Protein AF-A0A6L9SEC4-F1 (afdb_monomer_lite)

Sequence (118 aa):
MTWEVAVETRRFGDHVMYLDLDRGVGLFVESASHWGDAHVDAWDDALEWIVHNGWDILENETKTDLLRVGYTEDERAAYPLSARPWSDIDVSTLVPLANEIGVILMETHLPIPADGDL

Foldseek 3Di:
DDDDQPWDWDDQPQKIKIDRVVQQKIKIWAHPDDDDDSVVNSVVVVVVVVVVVVQDPDDDPPPPPFPQFWAAPVRITITMDGSDPPVPDDVVSCVVVCVVRRTDTDPDDDPPPDPDDD

Secondary structure (DSSP, 8-state):
------EEEEEETTEEEEEETTTTEEEEEPPTT--SHHHHHHHHHHHHHHHHTT-------TTT-----EEETT--EEEEEESS-GGG--GGGHHHHHHHTTEEE----PPPPPTT--

pLDDT: mean 70.74, std 15.43, range [33.16, 89.69]

Radius of gyration: 14.31 Å; chains: 1; bounding box: 46×32×33 Å

Organism: NCBI:txid1981512

Structure (mmCIF, N/CA/C/O backbone):
data_AF-A0A6L9SEC4-F1
#
_entry.id   AF-A0A6L9SEC4-F1
#
loop_
_atom_site.group_PDB
_atom_site.id
_atom_site.type_symbol
_atom_site.label_atom_id
_atom_site.label_alt_id
_atom_site.label_comp_id
_atom_site.label_asym_id
_atom_site.label_entity_id
_atom_site.label_seq_id
_atom_site.pdbx_PDB_ins_code
_atom_site.Cartn_x
_atom_site.Cartn_y
_atom_site.Cartn_z
_atom_site.occupancy
_atom_site.B_iso_or_equiv
_atom_site.auth_seq_id
_atom_site.auth_comp_id
_atom_site.auth_asym_id
_atom_site.auth_atom_id
_atom_site.pdbx_PDB_model_num
ATOM 1 N N . MET A 1 1 ? -27.988 2.158 -3.392 1.00 33.16 1 MET A N 1
ATOM 2 C CA . MET A 1 1 ? -27.177 3.291 -2.907 1.00 33.16 1 MET A CA 1
ATOM 3 C C . MET A 1 1 ? -25.732 2.892 -3.102 1.00 33.16 1 MET A C 1
ATOM 5 O O . MET A 1 1 ? -25.295 1.961 -2.442 1.00 33.16 1 MET A O 1
ATOM 9 N N . THR A 1 2 ? -25.050 3.489 -4.071 1.00 44.38 2 THR A N 1
ATOM 10 C CA . THR A 1 2 ? -23.595 3.384 -4.218 1.00 44.38 2 THR A CA 1
ATOM 11 C C . THR A 1 2 ? -23.004 4.481 -3.347 1.00 44.38 2 THR A C 1
ATOM 13 O O . THR A 1 2 ? -23.171 5.657 -3.652 1.00 44.38 2 THR A O 1
ATOM 16 N N . TRP A 1 3 ? -22.450 4.099 -2.199 1.00 49.34 3 TRP A N 1
ATOM 17 C CA . TRP A 1 3 ? -21.642 5.004 -1.390 1.00 49.34 3 TRP A CA 1
ATOM 18 C C . TRP A 1 3 ? -20.342 5.223 -2.160 1.00 49.34 3 TRP A C 1
ATOM 20 O O . TRP A 1 3 ? -19.669 4.252 -2.502 1.00 49.34 3 TRP A O 1
ATOM 30 N N . GLU A 1 4 ? -20.071 6.469 -2.528 1.00 57.66 4 GLU A N 1
ATOM 31 C CA . GLU A 1 4 ? -18.830 6.866 -3.188 1.00 57.66 4 GLU A CA 1
ATOM 32 C C . GLU A 1 4 ? -17.714 6.723 -2.148 1.00 57.66 4 GLU A C 1
ATOM 34 O O . GLU A 1 4 ? -17.756 7.372 -1.104 1.00 57.66 4 GLU A O 1
ATOM 39 N N . VAL A 1 5 ? -16.799 5.781 -2.367 1.00 59.31 5 VAL A N 1
ATOM 40 C CA . VAL A 1 5 ? -15.651 5.565 -1.481 1.00 59.31 5 VAL A CA 1
ATOM 41 C C . VAL A 1 5 ? -14.702 6.739 -1.694 1.00 59.31 5 VAL 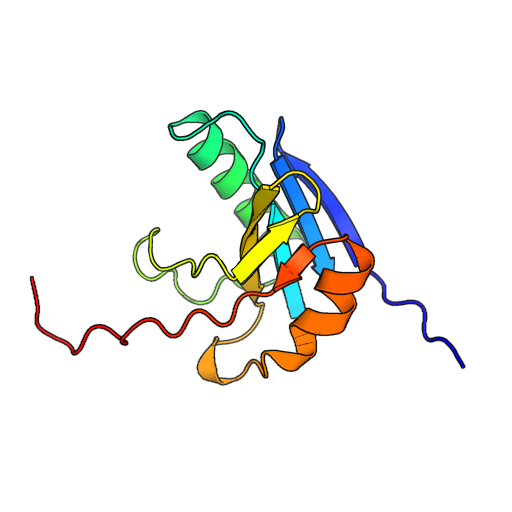A C 1
ATOM 43 O O . VAL A 1 5 ? -14.281 6.978 -2.826 1.00 59.31 5 VAL A O 1
ATOM 46 N N . ALA A 1 6 ? -14.371 7.484 -0.638 1.00 72.31 6 ALA A N 1
ATOM 47 C CA . ALA A 1 6 ? -13.409 8.579 -0.726 1.00 72.31 6 ALA A CA 1
ATOM 48 C C . ALA A 1 6 ? -11.984 8.011 -0.828 1.00 72.31 6 ALA A C 1
ATOM 50 O O . ALA A 1 6 ? -11.269 7.897 0.167 1.00 72.31 6 ALA A O 1
ATOM 51 N N . VAL A 1 7 ? -11.593 7.605 -2.040 1.00 82.94 7 VAL A N 1
ATOM 52 C CA . VAL A 1 7 ? -10.229 7.159 -2.334 1.00 82.94 7 VAL A CA 1
ATOM 53 C C . VAL A 1 7 ? -9.359 8.373 -2.651 1.00 82.94 7 VAL A C 1
ATOM 55 O O . VAL A 1 7 ? -9.566 9.054 -3.656 1.00 82.94 7 VAL A O 1
ATOM 58 N N . GLU A 1 8 ? -8.355 8.637 -1.820 1.00 88.50 8 GLU A N 1
ATOM 59 C CA . GLU A 1 8 ? -7.323 9.629 -2.114 1.00 88.50 8 GLU A CA 1
ATOM 60 C C . GLU A 1 8 ? -6.172 9.005 -2.901 1.00 88.50 8 GLU A C 1
ATOM 62 O O . GLU A 1 8 ? -5.796 7.856 -2.683 1.00 88.50 8 GLU A O 1
ATOM 67 N N . THR A 1 9 ? -5.596 9.765 -3.835 1.00 88.50 9 THR A N 1
ATOM 68 C CA . THR A 1 9 ? -4.496 9.300 -4.692 1.00 88.50 9 THR A CA 1
ATOM 69 C C . THR A 1 9 ? -3.370 10.323 -4.729 1.00 88.50 9 THR A C 1
ATOM 71 O O . THR A 1 9 ? -3.611 11.510 -4.963 1.00 88.50 9 THR A O 1
ATOM 74 N N . ARG A 1 10 ? -2.122 9.865 -4.584 1.00 89.69 10 ARG A N 1
ATOM 75 C CA . ARG A 1 10 ? -0.928 10.707 -4.738 1.00 89.69 10 ARG A CA 1
ATOM 76 C C . ARG A 1 10 ? 0.197 9.973 -5.459 1.00 89.69 10 ARG A C 1
ATOM 78 O O . ARG A 1 10 ? 0.353 8.765 -5.329 1.00 89.69 10 ARG A O 1
ATOM 85 N N . ARG A 1 11 ? 0.985 10.717 -6.239 1.00 87.94 11 ARG A N 1
ATOM 86 C CA . ARG A 1 11 ? 2.154 10.198 -6.966 1.00 87.94 11 ARG A CA 1
ATOM 87 C C . ARG A 1 11 ? 3.449 10.564 -6.243 1.00 87.94 11 ARG A C 1
ATOM 89 O O . ARG A 1 11 ? 3.571 11.690 -5.759 1.00 87.94 11 ARG A O 1
ATOM 96 N N . PHE A 1 12 ? 4.402 9.637 -6.259 1.00 85.12 12 PHE A N 1
ATOM 97 C CA . PHE A 1 12 ? 5.742 9.750 -5.680 1.00 85.12 12 PHE A CA 1
ATOM 98 C C . PHE A 1 12 ? 6.760 9.316 -6.740 1.00 85.12 12 PHE A C 1
ATOM 100 O O . PHE A 1 12 ? 7.054 8.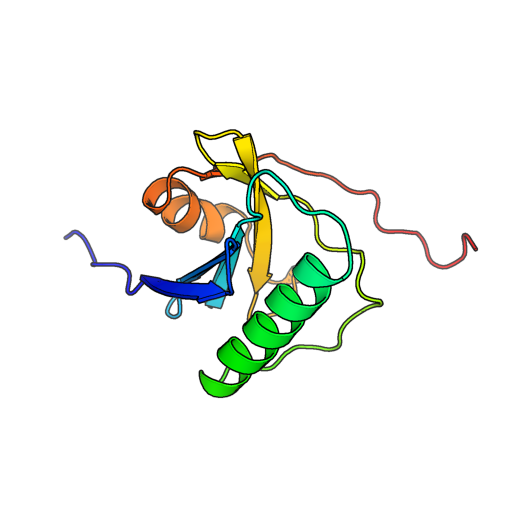132 -6.917 1.00 85.12 12 PHE A O 1
ATOM 107 N N . GLY A 1 13 ? 7.201 10.275 -7.559 1.00 85.06 13 GLY A N 1
ATOM 108 C CA . GLY A 1 13 ? 7.910 9.967 -8.803 1.00 85.06 13 GLY A CA 1
ATOM 109 C C . GLY A 1 13 ? 7.053 9.083 -9.717 1.00 85.06 13 GLY A C 1
ATOM 110 O O . GLY A 1 13 ? 5.922 9.441 -10.058 1.00 85.06 13 GLY A O 1
ATOM 111 N N . ASP A 1 14 ? 7.576 7.913 -10.082 1.00 83.62 14 ASP A N 1
ATOM 112 C CA . ASP A 1 14 ? 6.865 6.934 -10.912 1.00 83.62 14 ASP A CA 1
ATOM 113 C C . ASP A 1 14 ? 5.903 6.022 -10.117 1.00 83.62 14 ASP A C 1
ATOM 115 O O . ASP A 1 14 ? 5.139 5.259 -10.718 1.00 83.62 14 ASP A O 1
ATOM 119 N N . HIS A 1 15 ? 5.915 6.106 -8.784 1.00 86.19 15 HIS A N 1
ATOM 120 C CA . HIS A 1 15 ? 5.099 5.302 -7.872 1.00 86.19 15 HIS A CA 1
ATOM 121 C C . HIS A 1 15 ? 3.780 6.016 -7.576 1.00 86.19 15 HIS A C 1
ATOM 123 O O . HIS A 1 15 ? 3.671 7.243 -7.699 1.00 86.19 15 HIS A O 1
ATOM 129 N N . VAL A 1 16 ? 2.756 5.259 -7.191 1.00 88.06 16 VAL A N 1
ATOM 130 C CA . VAL A 1 16 ? 1.437 5.822 -6.879 1.00 88.06 16 VAL A CA 1
ATOM 131 C C . VAL A 1 16 ? 0.897 5.181 -5.618 1.00 88.06 16 VAL A C 1
ATOM 133 O O . VAL A 1 16 ? 0.954 3.968 -5.468 1.00 88.06 16 VAL A O 1
ATOM 136 N N . MET A 1 17 ? 0.341 5.996 -4.733 1.00 88.88 17 MET A N 1
ATOM 137 C CA . MET A 1 17 ? -0.347 5.534 -3.542 1.00 88.88 17 MET A CA 1
ATOM 138 C C . MET A 1 17 ? -1.831 5.863 -3.611 1.00 88.88 17 MET A C 1
ATOM 140 O O . MET A 1 17 ? -2.202 6.976 -3.992 1.00 88.88 17 MET A O 1
ATOM 144 N N . TYR A 1 18 ? -2.647 4.899 -3.194 1.00 88.19 18 TYR A N 1
ATOM 145 C CA . TYR A 1 18 ? -4.095 5.001 -3.071 1.00 88.19 18 TYR A CA 1
ATOM 146 C C . TYR A 1 18 ? -4.502 4.735 -1.621 1.00 88.19 18 TYR A C 1
ATOM 148 O O . TYR A 1 18 ? -4.003 3.788 -1.012 1.00 88.19 18 TYR A O 1
ATOM 156 N N . LEU A 1 19 ? -5.400 5.549 -1.070 1.00 87.31 19 LEU A N 1
ATOM 157 C CA . LEU A 1 19 ? -5.865 5.464 0.315 1.00 87.31 19 LEU A CA 1
ATOM 158 C C . LEU A 1 19 ? -7.386 5.472 0.380 1.00 87.31 19 LEU A C 1
ATOM 160 O O . LEU A 1 19 ? -8.011 6.402 -0.111 1.00 87.31 19 LEU A O 1
ATOM 164 N N . ASP A 1 20 ? -7.968 4.488 1.054 1.00 85.88 20 ASP A N 1
ATOM 165 C CA . ASP A 1 20 ? -9.359 4.500 1.502 1.00 85.88 20 ASP A CA 1
ATOM 166 C C . ASP A 1 20 ? -9.372 4.950 2.972 1.00 85.88 20 ASP A C 1
ATOM 168 O O . ASP A 1 20 ? -9.122 4.161 3.892 1.00 85.88 20 ASP A O 1
ATOM 172 N N . LEU A 1 21 ? -9.601 6.250 3.186 1.00 81.44 21 LEU A N 1
ATOM 173 C CA . LEU A 1 21 ? -9.585 6.862 4.519 1.00 81.44 21 LEU A CA 1
ATOM 174 C C . LEU A 1 21 ? -10.720 6.348 5.411 1.00 81.44 21 LEU A C 1
ATOM 176 O O . LEU A 1 21 ? -10.530 6.210 6.619 1.00 81.44 21 LEU A O 1
ATOM 180 N N . ASP A 1 22 ? -11.872 6.020 4.822 1.00 82.56 22 ASP A N 1
ATOM 181 C CA . ASP A 1 22 ? -13.035 5.516 5.555 1.00 82.56 22 ASP A CA 1
ATOM 182 C C . ASP A 1 22 ? -12.747 4.142 6.171 1.00 82.56 22 ASP A C 1
ATOM 184 O O . ASP A 1 22 ? -13.138 3.856 7.307 1.00 82.56 22 ASP A O 1
ATOM 188 N N . ARG A 1 23 ? -12.049 3.279 5.423 1.00 79.50 23 ARG A N 1
ATOM 189 C CA . ARG A 1 23 ? -11.673 1.934 5.882 1.00 79.50 23 ARG A CA 1
ATOM 190 C C . ARG A 1 23 ? -10.321 1.882 6.584 1.00 79.50 23 ARG A C 1
ATOM 192 O O . ARG A 1 23 ? -10.049 0.895 7.264 1.00 79.50 23 ARG A O 1
ATOM 199 N N . GLY A 1 24 ? -9.502 2.924 6.460 1.00 80.94 24 GLY A N 1
ATOM 200 C CA . GLY A 1 24 ? -8.161 2.967 7.040 1.00 80.94 24 GLY A CA 1
ATOM 201 C C . GLY A 1 24 ? -7.187 2.005 6.357 1.00 80.94 24 GLY A C 1
ATOM 202 O O . GLY A 1 24 ? -6.313 1.460 7.030 1.00 80.94 24 GLY A O 1
ATOM 203 N N . VAL A 1 25 ? -7.351 1.771 5.049 1.00 83.50 25 VAL A N 1
ATOM 204 C CA . VAL A 1 25 ? -6.481 0.890 4.247 1.00 83.50 25 VAL A CA 1
ATOM 205 C C . VAL A 1 25 ? -5.920 1.595 3.011 1.00 83.50 25 VAL A C 1
ATOM 207 O O . VAL A 1 25 ? -6.533 2.518 2.479 1.00 83.50 25 VAL A O 1
ATOM 210 N N . GLY A 1 26 ? -4.748 1.172 2.548 1.00 85.81 26 GLY A N 1
ATOM 211 C CA . GLY A 1 26 ? -4.059 1.767 1.407 1.00 85.81 26 GLY A CA 1
ATOM 212 C C . GLY A 1 26 ? -3.307 0.751 0.558 1.00 85.81 26 GLY A C 1
ATOM 213 O O . GLY A 1 26 ? -3.016 -0.357 1.004 1.00 85.81 26 GLY A O 1
ATOM 214 N N . LEU A 1 27 ? -2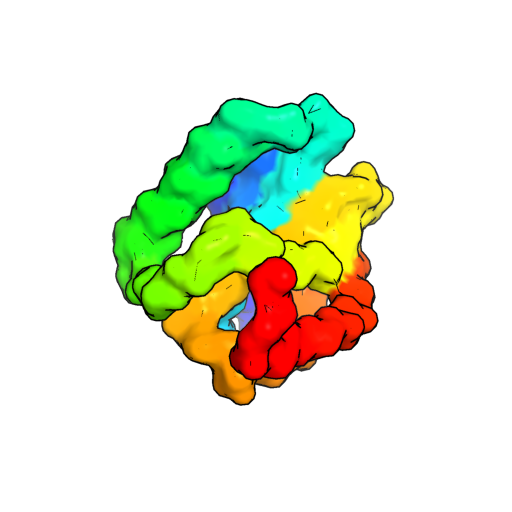.985 1.141 -0.674 1.00 85.81 27 LEU A N 1
ATOM 215 C CA . LEU A 1 27 ? -2.140 0.383 -1.593 1.00 85.81 27 LEU A CA 1
ATOM 216 C C . LEU A 1 27 ? -1.075 1.312 -2.184 1.00 85.81 27 LEU A C 1
ATOM 218 O O . LEU A 1 27 ? -1.399 2.286 -2.866 1.00 85.81 27 LEU A O 1
ATOM 222 N N . PHE A 1 28 ? 0.195 1.001 -1.934 1.00 87.31 28 PHE A N 1
ATOM 223 C CA . PHE A 1 28 ? 1.334 1.623 -2.600 1.00 87.31 28 PHE A CA 1
ATOM 224 C C . PHE A 1 28 ? 1.743 0.761 -3.788 1.00 87.31 28 PHE A C 1
ATOM 226 O O . PHE A 1 28 ? 2.113 -0.403 -3.635 1.00 87.31 28 PHE A O 1
ATOM 233 N N . VAL A 1 29 ? 1.643 1.326 -4.983 1.00 85.94 29 VAL A N 1
ATOM 234 C CA . VAL A 1 29 ? 1.892 0.644 -6.247 1.00 85.94 29 VAL A CA 1
ATOM 235 C C . VAL A 1 29 ? 3.274 1.018 -6.767 1.00 85.94 29 VAL A C 1
ATOM 237 O O . VAL A 1 29 ? 3.571 2.186 -7.037 1.00 85.94 29 VAL A O 1
ATOM 240 N N . GLU A 1 30 ? 4.101 -0.004 -6.943 1.00 81.69 30 GLU A N 1
ATOM 241 C CA . GLU A 1 30 ? 5.447 0.089 -7.489 1.00 81.69 30 GLU A CA 1
ATOM 242 C C . GLU A 1 30 ? 5.417 0.512 -8.958 1.00 81.69 30 GLU A C 1
ATOM 244 O O . GLU A 1 30 ? 4.566 0.086 -9.734 1.00 81.69 30 GLU A O 1
ATOM 249 N N . SER A 1 31 ? 6.365 1.337 -9.387 1.00 71.06 31 SER A N 1
ATOM 250 C CA . SER A 1 31 ? 6.540 1.593 -10.817 1.00 71.06 31 SER A CA 1
ATOM 251 C C . SER A 1 31 ? 7.374 0.487 -11.463 1.00 71.06 31 SER A C 1
ATOM 253 O O . SER A 1 31 ? 8.297 -0.024 -10.840 1.00 71.06 31 SER A O 1
ATOM 255 N N . ALA A 1 32 ? 7.089 0.152 -12.721 1.00 58.66 32 ALA A N 1
ATOM 256 C CA . ALA A 1 32 ? 7.597 -1.025 -13.435 1.00 58.66 32 ALA A CA 1
ATOM 257 C C . ALA A 1 32 ? 9.136 -1.158 -13.609 1.00 58.66 32 ALA A C 1
ATOM 259 O O . ALA A 1 32 ? 9.568 -2.040 -14.349 1.00 58.66 32 ALA A O 1
ATOM 260 N N . SER A 1 33 ? 9.976 -0.318 -12.989 1.00 54.44 33 SER A N 1
ATOM 261 C CA . SER A 1 33 ? 11.391 -0.219 -13.383 1.00 54.44 33 SER A CA 1
ATOM 262 C C . SER A 1 33 ? 12.423 -0.021 -12.265 1.00 54.44 33 SER A C 1
ATOM 264 O O . SER A 1 33 ? 13.603 0.088 -12.598 1.00 54.44 33 SER A O 1
ATOM 266 N N . HIS A 1 34 ? 12.062 0.044 -10.976 1.00 56.28 34 HIS A N 1
ATOM 267 C CA . HIS A 1 34 ? 13.015 0.532 -9.965 1.00 56.28 34 HIS A CA 1
ATOM 268 C C . HIS A 1 34 ? 12.978 -0.240 -8.641 1.00 56.28 34 HIS A C 1
ATOM 270 O O . HIS A 1 34 ? 12.121 -0.007 -7.800 1.00 56.28 34 HIS A O 1
ATOM 276 N N . TRP A 1 35 ? 13.998 -1.078 -8.437 1.00 62.53 35 TRP A N 1
ATOM 277 C CA . TRP A 1 35 ? 14.425 -1.561 -7.121 1.00 62.53 35 TRP A CA 1
ATOM 278 C C . TRP A 1 35 ? 15.727 -0.831 -6.758 1.00 62.53 35 TRP A C 1
ATOM 280 O O . TRP A 1 35 ? 16.678 -0.865 -7.540 1.00 62.53 35 TRP A O 1
ATOM 290 N N . GLY A 1 36 ? 15.770 -0.135 -5.617 1.00 65.44 36 GLY A N 1
ATOM 291 C CA . GLY A 1 36 ? 16.936 0.650 -5.175 1.00 65.44 36 GLY A CA 1
ATOM 292 C C . GLY A 1 36 ? 16.558 1.971 -4.494 1.00 65.44 36 GLY A C 1
ATOM 293 O O . GLY A 1 36 ? 15.421 2.140 -4.070 1.00 65.44 36 GLY A O 1
ATOM 294 N N . ASP A 1 37 ? 17.492 2.920 -4.414 1.00 71.12 37 ASP A N 1
ATOM 295 C CA . ASP A 1 37 ? 17.333 4.171 -3.644 1.00 71.12 37 ASP A CA 1
ATOM 296 C C . ASP A 1 37 ? 16.082 4.981 -4.033 1.00 71.12 37 ASP A C 1
ATOM 298 O O . ASP A 1 37 ? 15.361 5.459 -3.167 1.00 71.12 37 ASP A O 1
ATOM 302 N N . ALA A 1 38 ? 15.740 5.041 -5.326 1.00 70.75 38 ALA A N 1
ATOM 303 C CA . ALA A 1 38 ? 14.546 5.749 -5.799 1.00 70.75 38 ALA A CA 1
ATOM 304 C C . ALA A 1 38 ? 13.222 5.148 -5.283 1.00 70.75 38 ALA A C 1
ATOM 306 O O . ALA A 1 38 ? 12.234 5.865 -5.143 1.00 70.75 38 ALA A O 1
ATOM 307 N N . HIS A 1 39 ? 13.192 3.838 -5.019 1.00 73.62 39 HIS A N 1
ATOM 308 C CA . HIS A 1 39 ? 12.055 3.194 -4.363 1.00 73.62 39 HIS A CA 1
ATOM 309 C C . HIS A 1 39 ? 11.992 3.587 -2.883 1.00 73.62 39 HIS A C 1
ATOM 311 O O . HIS A 1 39 ? 10.913 3.896 -2.390 1.00 73.62 39 HIS A O 1
ATOM 317 N N . VAL A 1 40 ? 13.141 3.614 -2.195 1.00 73.44 40 VAL A N 1
ATOM 318 C CA . VAL A 1 40 ? 13.228 3.986 -0.772 1.00 73.44 40 VAL A CA 1
ATOM 319 C C . VAL A 1 40 ? 12.778 5.429 -0.557 1.00 73.44 40 VAL A C 1
ATOM 321 O O . VAL A 1 40 ? 11.951 5.664 0.317 1.00 73.44 40 VAL A O 1
ATOM 324 N N . ASP A 1 41 ? 13.236 6.367 -1.388 1.00 80.44 41 ASP A N 1
ATOM 325 C CA . ASP A 1 41 ? 12.828 7.775 -1.302 1.00 80.44 41 ASP A CA 1
ATOM 326 C C . ASP A 1 41 ? 11.318 7.936 -1.550 1.00 80.44 41 ASP A C 1
ATOM 328 O O . ASP A 1 41 ? 10.620 8.589 -0.780 1.00 80.44 41 ASP A O 1
ATOM 332 N N . ALA A 1 42 ? 10.782 7.285 -2.593 1.00 81.19 42 ALA A N 1
ATOM 333 C CA . ALA A 1 42 ? 9.350 7.334 -2.896 1.00 81.19 42 ALA A CA 1
ATOM 334 C C . ALA A 1 42 ? 8.489 6.707 -1.786 1.00 81.19 42 ALA A C 1
ATOM 336 O O . ALA A 1 42 ? 7.356 7.139 -1.567 1.00 81.19 42 ALA A O 1
ATOM 337 N N . TRP A 1 43 ? 9.015 5.687 -1.108 1.00 82.19 43 TRP A N 1
ATOM 338 C CA . TRP A 1 43 ? 8.375 5.057 0.038 1.00 82.19 43 TRP A CA 1
ATOM 339 C C . TRP A 1 43 ? 8.395 5.966 1.271 1.00 82.19 43 TRP A C 1
ATOM 341 O O . TRP A 1 43 ? 7.350 6.177 1.883 1.00 82.19 43 TRP A O 1
ATOM 351 N N . ASP A 1 44 ? 9.549 6.540 1.613 1.00 82.44 44 ASP A N 1
ATOM 352 C CA . ASP A 1 44 ? 9.683 7.447 2.755 1.00 82.44 44 ASP A CA 1
ATOM 353 C C . ASP A 1 44 ? 8.797 8.704 2.555 1.00 82.44 44 ASP A C 1
ATOM 355 O O . ASP A 1 44 ? 8.041 9.064 3.460 1.00 82.44 44 ASP A O 1
ATOM 359 N N . ASP A 1 45 ? 8.743 9.279 1.344 1.00 84.50 45 ASP A N 1
ATOM 360 C CA . ASP A 1 45 ? 7.821 10.378 0.999 1.00 84.50 45 ASP A CA 1
ATOM 361 C C . ASP A 1 45 ? 6.337 9.979 1.152 1.00 84.50 45 ASP A C 1
ATOM 363 O O . ASP A 1 45 ? 5.487 10.783 1.561 1.00 84.50 45 ASP A O 1
ATOM 367 N N . ALA A 1 46 ? 5.995 8.735 0.801 1.00 83.50 46 ALA A N 1
ATOM 368 C CA . ALA A 1 46 ? 4.642 8.210 0.947 1.00 83.50 46 ALA A CA 1
ATOM 369 C C . ALA A 1 46 ? 4.252 8.041 2.421 1.00 83.50 46 ALA A C 1
ATOM 371 O O . ALA A 1 46 ? 3.131 8.396 2.801 1.00 83.50 46 ALA A O 1
ATOM 372 N N . LEU A 1 47 ? 5.186 7.575 3.256 1.00 82.56 47 LEU A N 1
ATOM 373 C CA . LEU A 1 47 ? 5.018 7.489 4.705 1.00 82.56 47 LEU A CA 1
ATOM 374 C C . LEU A 1 47 ? 4.841 8.873 5.349 1.00 82.56 47 LEU A C 1
ATOM 376 O O . LEU A 1 47 ? 3.962 9.059 6.190 1.00 82.56 47 LEU A O 1
ATOM 380 N N . GLU A 1 48 ? 5.615 9.875 4.933 1.00 84.44 48 GLU A N 1
ATOM 381 C CA . GLU A 1 48 ? 5.424 11.248 5.416 1.00 84.44 48 GLU A CA 1
ATOM 382 C C . GLU A 1 48 ? 4.034 11.785 5.048 1.00 84.44 48 GLU A C 1
ATOM 384 O O . GLU A 1 48 ? 3.347 12.403 5.869 1.00 84.44 48 GLU A O 1
ATOM 389 N N . TRP A 1 49 ? 3.572 11.515 3.824 1.00 84.75 49 TRP A N 1
ATOM 390 C CA . TRP A 1 49 ? 2.255 11.959 3.382 1.00 84.75 49 TRP A CA 1
ATOM 391 C C . TRP A 1 49 ? 1.105 11.333 4.181 1.00 84.75 49 TRP A C 1
ATOM 393 O O . TRP A 1 49 ? 0.169 12.056 4.526 1.00 84.75 49 TRP A O 1
ATOM 403 N N . ILE A 1 50 ? 1.145 10.040 4.514 1.00 81.94 50 ILE A N 1
ATOM 404 C CA . ILE A 1 50 ? 0.076 9.427 5.326 1.00 81.94 50 ILE A CA 1
ATOM 405 C C . ILE A 1 50 ? 0.021 10.002 6.742 1.00 81.94 50 ILE A C 1
ATOM 407 O O . ILE A 1 50 ? -1.070 10.290 7.235 1.00 81.94 50 ILE A O 1
ATOM 411 N N . VAL A 1 51 ? 1.177 10.279 7.354 1.00 81.75 51 VAL A N 1
ATOM 412 C CA . VAL A 1 51 ? 1.247 10.930 8.671 1.00 81.75 51 VAL A CA 1
ATOM 413 C C . VAL A 1 51 ? 0.627 12.323 8.611 1.00 81.75 51 VAL A C 1
ATOM 415 O O . VAL A 1 51 ? -0.153 12.703 9.485 1.00 81.75 51 VAL A O 1
ATOM 418 N N . HIS A 1 52 ? 0.888 13.076 7.540 1.00 80.62 52 HIS A N 1
ATOM 419 C CA . HIS A 1 52 ? 0.250 14.374 7.320 1.00 80.62 52 HIS A CA 1
ATOM 420 C C . HIS A 1 52 ? -1.278 14.305 7.166 1.00 80.62 52 HIS A C 1
ATOM 422 O O . HIS A 1 52 ? -1.949 15.295 7.459 1.00 80.62 52 HIS A O 1
ATOM 428 N N . ASN A 1 53 ? -1.830 13.157 6.765 1.00 72.44 53 ASN A N 1
ATOM 429 C CA . ASN A 1 53 ? -3.275 12.911 6.707 1.00 72.44 53 ASN A CA 1
ATOM 430 C C . ASN A 1 53 ? -3.839 12.295 8.000 1.00 72.44 53 ASN A C 1
ATOM 432 O O . ASN A 1 53 ? -4.974 11.823 8.021 1.00 72.44 53 ASN A O 1
ATOM 436 N N . GLY A 1 54 ? -3.071 12.326 9.093 1.00 74.00 54 GLY A N 1
ATOM 437 C CA . GLY A 1 54 ? -3.526 11.902 10.416 1.00 74.00 54 GLY A CA 1
ATOM 438 C C . GLY A 1 54 ? -3.529 10.391 10.628 1.00 74.00 54 GLY A C 1
ATOM 439 O O . GLY A 1 54 ? -4.213 9.919 11.533 1.00 74.00 54 GLY A O 1
ATOM 440 N N . TRP A 1 55 ? -2.802 9.631 9.803 1.00 75.81 55 TRP A N 1
ATOM 441 C CA . TRP A 1 55 ? -2.570 8.210 10.044 1.00 75.81 55 TRP A CA 1
ATOM 442 C C . TRP A 1 55 ? -1.330 8.034 10.915 1.00 75.81 55 TRP A C 1
ATOM 444 O O . TRP A 1 55 ? -0.238 8.464 10.545 1.00 75.81 55 TRP A O 1
ATOM 454 N N . ASP A 1 56 ? -1.489 7.373 12.057 1.00 65.44 56 ASP A N 1
ATOM 455 C CA . ASP A 1 56 ? -0.355 6.982 12.887 1.00 65.44 56 ASP A CA 1
ATOM 456 C C . ASP A 1 56 ? 0.329 5.756 12.268 1.00 65.44 56 ASP A C 1
ATOM 458 O O . ASP A 1 56 ? -0.302 4.719 12.046 1.00 65.44 56 ASP A O 1
ATOM 462 N N . ILE A 1 57 ? 1.633 5.858 12.000 1.00 64.25 57 ILE A N 1
ATOM 463 C CA . ILE A 1 57 ? 2.446 4.697 11.624 1.00 64.25 57 ILE A CA 1
ATOM 464 C C . ILE A 1 57 ? 2.711 3.912 12.908 1.00 64.25 57 ILE A C 1
ATOM 466 O O . ILE A 1 57 ? 3.594 4.258 13.695 1.00 64.25 57 ILE A O 1
ATOM 470 N N . LEU A 1 58 ? 1.909 2.875 13.139 1.00 56.56 58 LEU A N 1
ATOM 471 C CA . LEU A 1 58 ? 2.130 1.922 14.224 1.00 56.56 58 LEU A CA 1
ATOM 472 C C . LEU A 1 58 ? 3.464 1.212 13.960 1.00 56.56 58 LEU A C 1
ATOM 474 O O . LEU A 1 58 ? 3.702 0.778 12.836 1.00 56.56 58 LEU A O 1
ATOM 478 N N . GLU A 1 59 ? 4.342 1.205 14.966 1.00 45.88 59 GLU A N 1
ATOM 479 C CA . GLU A 1 59 ? 5.783 0.936 14.865 1.00 45.88 59 GLU A CA 1
ATOM 480 C C . GLU A 1 59 ? 6.200 -0.031 13.746 1.00 45.88 59 GLU A C 1
ATOM 482 O O . GLU A 1 59 ? 5.819 -1.195 13.682 1.00 45.88 59 GLU A O 1
ATOM 487 N N . ASN A 1 60 ? 7.033 0.527 12.875 1.00 46.91 60 ASN A N 1
ATOM 488 C CA . ASN A 1 60 ? 7.710 -0.072 11.742 1.00 46.91 60 ASN A CA 1
ATOM 489 C C . ASN A 1 60 ? 8.595 -1.247 12.204 1.00 46.91 60 ASN A C 1
ATOM 491 O O . ASN A 1 60 ? 9.744 -1.033 12.600 1.00 46.91 60 ASN A O 1
ATOM 495 N N . GLU A 1 61 ? 8.087 -2.482 12.151 1.00 39.72 61 GLU A N 1
ATOM 496 C CA . GLU A 1 61 ? 8.953 -3.662 12.174 1.00 39.72 61 GLU A CA 1
ATOM 497 C C . GLU A 1 61 ? 9.767 -3.687 10.870 1.00 39.72 61 GLU A C 1
ATOM 499 O O . GLU A 1 61 ? 9.323 -4.056 9.787 1.00 39.72 61 GLU A O 1
ATOM 504 N N . THR A 1 62 ? 10.986 -3.170 10.992 1.00 43.28 62 THR A N 1
ATOM 505 C CA . THR A 1 62 ? 12.153 -3.451 10.153 1.00 43.28 62 THR A CA 1
ATOM 506 C C . THR A 1 62 ? 11.974 -3.391 8.629 1.00 43.28 62 THR A C 1
ATOM 508 O O . THR A 1 62 ? 12.505 -4.247 7.950 1.00 43.28 62 THR A O 1
ATOM 511 N N . LYS A 1 63 ? 11.335 -2.369 8.037 1.00 43.66 63 LYS A N 1
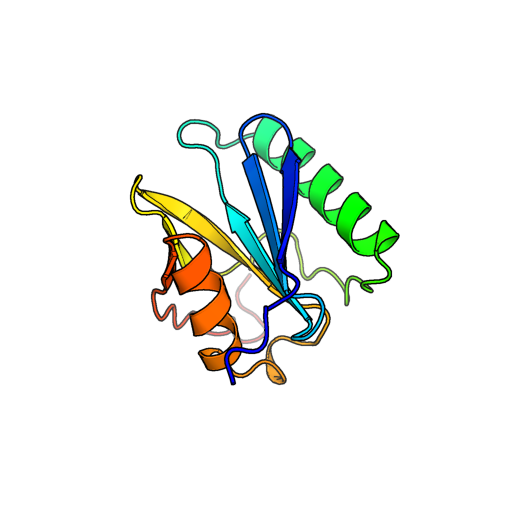ATOM 512 C CA . LYS A 1 63 ? 11.440 -2.016 6.588 1.00 43.66 63 LYS A CA 1
ATOM 513 C C . LYS A 1 63 ? 11.204 -3.134 5.526 1.00 43.66 63 LYS A C 1
ATOM 515 O O . LYS A 1 63 ? 11.332 -2.823 4.345 1.00 43.66 63 LYS A O 1
ATOM 520 N N . THR A 1 64 ? 10.843 -4.381 5.852 1.00 45.19 64 THR A N 1
ATOM 521 C CA . THR A 1 64 ? 10.828 -5.487 4.863 1.00 45.19 64 THR A CA 1
ATOM 522 C C . THR A 1 64 ? 9.666 -6.476 4.938 1.00 45.19 64 THR A C 1
ATOM 524 O O . THR A 1 64 ? 9.560 -7.306 4.040 1.00 45.19 64 THR A O 1
ATOM 527 N N . ASP A 1 65 ? 8.733 -6.358 5.881 1.00 46.44 65 ASP A N 1
ATOM 528 C CA . ASP A 1 65 ? 7.619 -7.323 5.988 1.00 46.44 65 ASP A CA 1
ATOM 529 C C . ASP A 1 65 ? 6.355 -6.894 5.223 1.00 46.44 65 ASP A C 1
ATOM 531 O O . ASP A 1 65 ? 5.239 -7.345 5.491 1.00 46.44 65 ASP A O 1
ATOM 535 N N . LEU A 1 66 ? 6.514 -6.018 4.227 1.00 52.12 66 LEU A N 1
ATOM 536 C CA . LEU A 1 66 ? 5.427 -5.623 3.339 1.00 52.12 66 LEU A CA 1
ATOM 537 C C . LEU A 1 66 ? 5.095 -6.787 2.404 1.00 52.12 66 LEU A C 1
ATOM 539 O O . LEU A 1 66 ? 5.691 -6.968 1.342 1.00 52.12 66 LEU A O 1
ATOM 543 N N . LEU A 1 67 ? 4.108 -7.578 2.817 1.00 57.78 67 LEU A N 1
ATOM 544 C CA . LEU A 1 67 ? 3.419 -8.557 1.987 1.00 57.78 67 LEU A CA 1
ATOM 545 C C . LEU A 1 67 ? 3.061 -7.909 0.651 1.00 57.78 67 LEU A C 1
ATOM 547 O O . LEU A 1 67 ? 2.256 -6.990 0.607 1.00 57.78 67 LEU A O 1
ATOM 551 N N . ARG A 1 68 ? 3.619 -8.377 -0.463 1.00 59.75 68 ARG A N 1
ATOM 552 C CA . ARG A 1 68 ? 3.089 -8.012 -1.777 1.00 59.75 68 ARG A CA 1
ATOM 553 C C . ARG A 1 68 ? 1.671 -8.572 -1.885 1.00 59.75 68 ARG A C 1
ATOM 555 O O . ARG A 1 68 ? 1.504 -9.754 -2.172 1.00 59.75 68 ARG A O 1
ATOM 562 N N . VAL A 1 69 ? 0.660 -7.732 -1.690 1.00 66.25 69 VAL A N 1
ATOM 563 C CA . VAL A 1 69 ? -0.740 -8.181 -1.701 1.00 66.25 69 VAL A CA 1
ATOM 564 C C . VAL A 1 69 ? -1.325 -8.274 -3.089 1.00 66.25 69 VAL A C 1
ATOM 566 O O . VAL A 1 69 ? -2.421 -8.794 -3.221 1.00 66.25 69 VAL A O 1
ATOM 569 N N . GLY A 1 70 ? -0.652 -7.786 -4.130 1.00 70.00 70 GLY A N 1
ATOM 570 C CA . GLY A 1 70 ? -1.217 -7.883 -5.465 1.00 70.00 70 GLY A CA 1
ATOM 571 C C . GLY A 1 70 ? -0.372 -7.310 -6.584 1.00 70.00 70 GLY A C 1
ATOM 572 O O . GLY A 1 70 ? 0.771 -6.880 -6.390 1.00 70.00 70 GLY A O 1
ATOM 573 N N . TYR A 1 71 ? -0.972 -7.329 -7.768 1.00 76.00 71 TYR A N 1
ATOM 574 C CA . TYR A 1 71 ? -0.442 -6.715 -8.976 1.00 76.00 71 TYR A CA 1
ATOM 575 C C . TYR A 1 71 ? -1.502 -5.832 -9.625 1.00 76.00 71 TYR A C 1
ATOM 577 O O . TYR A 1 71 ? -2.670 -6.209 -9.617 1.00 76.00 71 TYR A O 1
ATOM 585 N N . THR A 1 72 ? -1.124 -4.708 -10.231 1.00 75.44 72 THR A N 1
ATOM 586 C CA . THR A 1 72 ? -2.020 -4.024 -11.178 1.00 75.44 72 THR A CA 1
ATOM 587 C C . THR A 1 72 ? -2.185 -4.836 -12.468 1.00 75.44 72 THR A C 1
ATOM 589 O O . THR A 1 72 ? -1.417 -5.767 -12.721 1.00 75.44 72 THR A O 1
ATOM 592 N N . GLU A 1 73 ? -3.137 -4.449 -13.324 1.00 68.62 73 GLU A N 1
ATOM 593 C CA . GLU A 1 73 ? -3.278 -4.988 -14.692 1.00 68.62 73 GLU A CA 1
ATOM 594 C C . GLU A 1 73 ? -1.967 -4.939 -15.504 1.00 68.62 73 GLU A C 1
ATOM 596 O O . GLU A 1 73 ? -1.698 -5.835 -16.299 1.00 68.62 73 GLU A O 1
ATOM 601 N N . ASP A 1 74 ? -1.121 -3.937 -15.243 1.00 72.50 74 ASP A N 1
ATOM 602 C CA . ASP A 1 74 ? 0.205 -3.760 -15.856 1.00 72.50 74 ASP A CA 1
ATOM 603 C C . ASP A 1 74 ? 1.337 -4.511 -15.116 1.00 72.50 74 ASP A C 1
ATOM 605 O O . ASP A 1 74 ? 2.507 -4.144 -15.228 1.00 72.50 74 ASP A O 1
ATOM 609 N N . GLU A 1 75 ? 1.005 -5.515 -14.302 1.00 70.00 75 GLU A N 1
ATOM 610 C CA . GLU A 1 75 ? 1.947 -6.350 -13.537 1.00 70.00 75 GLU A CA 1
ATOM 611 C C . GLU A 1 75 ? 2.831 -5.587 -12.523 1.00 70.00 75 GLU A C 1
ATOM 613 O O . GLU A 1 75 ? 3.883 -6.069 -12.088 1.00 70.00 75 GLU A O 1
ATOM 618 N N . ARG A 1 76 ? 2.395 -4.411 -12.063 1.00 75.88 76 ARG A N 1
ATOM 619 C CA . ARG A 1 76 ? 3.109 -3.646 -11.028 1.00 75.88 76 ARG A CA 1
ATOM 620 C C . ARG A 1 76 ? 2.777 -4.157 -9.640 1.00 75.88 76 ARG A C 1
ATOM 622 O O . ARG A 1 76 ? 1.608 -4.381 -9.355 1.00 75.88 76 ARG A O 1
ATOM 629 N N . ALA A 1 77 ? 3.769 -4.312 -8.764 1.00 79.31 77 ALA A N 1
ATOM 630 C CA . ALA A 1 77 ? 3.528 -4.739 -7.386 1.00 79.31 77 ALA A CA 1
ATOM 631 C C . ALA A 1 77 ? 2.668 -3.721 -6.626 1.00 79.31 77 ALA A C 1
ATOM 633 O O . ALA A 1 7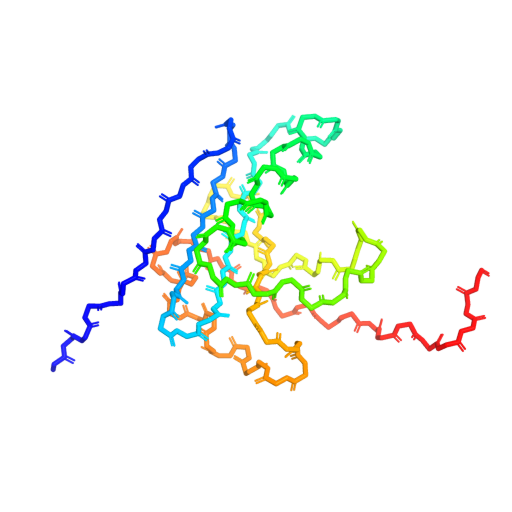7 ? 2.901 -2.521 -6.732 1.00 79.31 77 ALA A O 1
ATOM 634 N N . ALA A 1 78 ? 1.710 -4.200 -5.838 1.00 80.19 78 ALA A N 1
ATOM 635 C CA . ALA A 1 78 ? 0.988 -3.394 -4.865 1.00 80.19 78 ALA A CA 1
ATOM 636 C C . ALA A 1 78 ? 1.289 -3.906 -3.452 1.00 80.19 78 ALA A C 1
ATOM 638 O O . ALA A 1 78 ? 1.138 -5.100 -3.168 1.00 80.19 78 ALA A O 1
ATOM 639 N N . TYR A 1 79 ? 1.705 -2.993 -2.581 1.00 80.06 79 TYR A N 1
ATOM 640 C CA . TYR A 1 79 ? 2.002 -3.236 -1.174 1.00 80.06 79 TYR A CA 1
ATOM 641 C C . TYR A 1 79 ? 0.893 -2.624 -0.318 1.00 80.06 79 TYR A C 1
ATOM 643 O O . TYR A 1 79 ? 0.487 -1.487 -0.574 1.00 80.06 79 TYR A O 1
ATOM 651 N N . PRO A 1 80 ? 0.369 -3.351 0.674 1.00 79.69 80 PRO A N 1
ATOM 652 C CA . PRO A 1 80 ? -0.732 -2.886 1.475 1.00 79.69 80 PRO A CA 1
ATOM 653 C C . PRO A 1 80 ? -0.241 -1.955 2.578 1.00 79.69 80 PRO A C 1
ATOM 655 O O . PRO A 1 80 ? 0.843 -2.127 3.133 1.00 79.69 80 PRO A O 1
ATOM 658 N N . LEU A 1 81 ? -1.089 -1.005 2.947 1.00 79.75 81 LEU A N 1
ATOM 659 C CA . LEU A 1 81 ? -0.906 -0.150 4.109 1.00 79.75 81 LEU A CA 1
ATOM 660 C C . LEU A 1 81 ? -2.179 -0.153 4.945 1.00 79.75 81 LEU A C 1
ATOM 662 O O . LEU A 1 81 ? -3.283 -0.326 4.427 1.00 79.75 81 LEU A O 1
ATOM 666 N N . SER A 1 82 ? -2.014 0.043 6.247 1.00 77.38 82 SER A N 1
ATOM 667 C CA . SER A 1 82 ? -3.111 0.056 7.203 1.00 77.38 82 SER A CA 1
ATOM 668 C C . SER A 1 82 ? -2.862 1.104 8.281 1.00 77.38 82 SER A C 1
ATOM 670 O O . SER A 1 82 ? -1.748 1.221 8.787 1.00 77.38 82 SER A O 1
ATOM 672 N N . ALA A 1 83 ? -3.914 1.830 8.661 1.00 75.38 83 ALA A N 1
ATOM 673 C CA . ALA A 1 83 ? -3.925 2.734 9.815 1.00 75.38 83 ALA A CA 1
ATOM 674 C C . ALA A 1 83 ? -4.077 1.994 11.161 1.00 75.38 83 ALA A C 1
ATOM 676 O O . ALA A 1 83 ? -4.113 2.612 12.223 1.00 75.38 83 ALA A O 1
ATOM 677 N N . ARG A 1 84 ? -4.274 0.671 11.123 1.00 72.31 84 ARG A N 1
ATOM 678 C CA . ARG A 1 84 ? -4.514 -0.201 12.283 1.00 72.31 84 ARG A CA 1
ATOM 679 C C . ARG A 1 84 ? -3.569 -1.406 12.252 1.00 72.31 84 ARG A C 1
ATOM 681 O O . ARG A 1 84 ? -3.064 -1.733 11.175 1.00 72.31 84 ARG A O 1
ATOM 688 N N . PRO A 1 85 ? -3.352 -2.103 13.381 1.00 71.12 85 PRO A N 1
ATOM 689 C CA . PRO A 1 85 ? -2.574 -3.337 13.384 1.00 71.12 85 PRO A CA 1
ATOM 690 C C . PRO A 1 85 ? -3.106 -4.332 12.348 1.00 71.12 85 PRO A C 1
ATOM 692 O O . PRO A 1 85 ? -4.318 -4.502 12.218 1.00 71.12 85 PRO A O 1
ATOM 695 N N . TRP A 1 86 ? -2.212 -5.016 11.629 1.00 70.75 86 TRP A N 1
ATOM 696 C CA . TRP A 1 86 ? -2.597 -5.992 10.600 1.00 70.75 86 TRP A CA 1
ATOM 697 C C . TRP A 1 86 ? -3.471 -7.133 11.137 1.00 70.75 86 TRP A C 1
ATOM 699 O O . TRP A 1 86 ? -4.320 -7.635 10.407 1.00 70.75 86 TRP A O 1
ATOM 709 N N . SER A 1 87 ? -3.328 -7.492 12.418 1.00 69.00 87 SER A N 1
ATOM 710 C CA . SER A 1 87 ? -4.194 -8.458 13.112 1.00 69.00 87 SER A CA 1
ATOM 711 C C . SER A 1 87 ? -5.672 -8.067 13.131 1.00 69.00 87 SER A C 1
ATOM 713 O O . SER A 1 87 ? -6.533 -8.933 13.277 1.00 69.00 87 SER A O 1
ATOM 715 N N . ASP A 1 88 ? -5.957 -6.771 12.998 1.00 70.56 88 ASP A N 1
ATOM 716 C CA . ASP A 1 88 ? -7.292 -6.191 13.125 1.00 70.56 88 ASP A CA 1
ATOM 717 C C . ASP A 1 88 ? -7.903 -5.865 11.752 1.00 70.56 88 ASP A C 1
ATOM 719 O O . ASP A 1 88 ?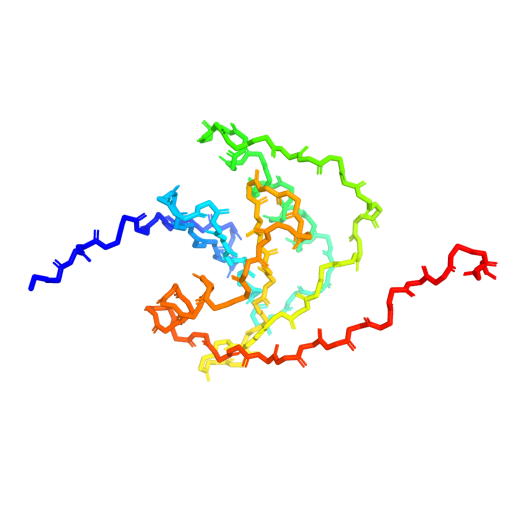 -9.050 -5.413 11.669 1.00 70.56 88 ASP A O 1
ATOM 723 N N . ILE A 1 89 ? -7.147 -6.080 10.670 1.00 71.19 89 ILE A N 1
ATOM 724 C CA . ILE A 1 89 ? -7.598 -5.859 9.299 1.00 71.19 89 ILE A CA 1
ATOM 725 C C . ILE A 1 89 ? -8.165 -7.153 8.728 1.00 71.19 89 ILE A C 1
ATOM 727 O O . ILE A 1 89 ? -7.456 -8.120 8.463 1.00 71.19 89 ILE A O 1
ATOM 731 N N . ASP A 1 90 ? -9.469 -7.146 8.464 1.00 75.88 90 ASP A N 1
ATOM 732 C CA . ASP A 1 90 ? -10.085 -8.139 7.592 1.00 75.88 90 ASP A CA 1
ATOM 733 C C . ASP A 1 90 ? -9.645 -7.855 6.147 1.00 75.88 90 ASP A C 1
ATOM 735 O O . ASP A 1 90 ? -9.981 -6.810 5.591 1.00 75.88 90 ASP A O 1
ATOM 739 N N . VAL A 1 91 ? -8.899 -8.773 5.525 1.00 73.69 91 VAL A N 1
ATOM 740 C CA . VAL A 1 91 ? -8.389 -8.646 4.143 1.00 73.69 91 VAL A CA 1
ATOM 741 C C . VAL A 1 91 ? -9.503 -8.331 3.138 1.00 73.69 91 VAL A C 1
ATOM 743 O O . VAL A 1 91 ? -9.263 -7.637 2.150 1.00 73.69 91 VAL A O 1
ATOM 746 N N . SER A 1 92 ? -10.745 -8.755 3.395 1.00 79.12 92 SER A N 1
ATOM 747 C CA . SER A 1 92 ? -11.885 -8.417 2.535 1.00 79.12 92 SER A CA 1
ATOM 748 C C . SER A 1 92 ? -12.142 -6.906 2.430 1.00 79.12 92 SER A C 1
ATOM 750 O O . SER A 1 92 ? -12.719 -6.451 1.442 1.00 79.12 92 SER A O 1
ATOM 752 N N . THR A 1 93 ? -11.653 -6.106 3.384 1.00 78.75 93 THR A N 1
ATOM 753 C CA . THR A 1 93 ? -11.723 -4.635 3.349 1.00 78.75 93 THR A CA 1
ATOM 754 C C . THR A 1 93 ? -10.853 -4.013 2.254 1.00 78.75 93 THR A C 1
ATOM 756 O O . THR A 1 93 ? -11.175 -2.917 1.787 1.00 78.75 93 THR A O 1
ATOM 759 N N . LEU A 1 94 ? -9.813 -4.721 1.791 1.00 80.12 94 LEU A N 1
ATOM 760 C CA . LEU A 1 94 ? -8.953 -4.301 0.681 1.00 80.12 94 LEU A CA 1
ATOM 761 C C . LEU A 1 94 ? -9.601 -4.546 -0.684 1.00 80.12 94 LEU A C 1
ATOM 763 O O . LEU A 1 94 ? -9.263 -3.861 -1.644 1.00 80.12 94 LEU A O 1
ATOM 767 N N . VAL A 1 95 ? -10.541 -5.493 -0.790 1.00 83.94 95 VAL A N 1
ATOM 768 C CA . VAL A 1 95 ? -11.128 -5.925 -2.073 1.00 83.94 95 VAL A CA 1
ATOM 769 C C . VAL A 1 95 ? -11.776 -4.777 -2.852 1.00 83.94 95 VAL A C 1
ATOM 771 O O . VAL A 1 95 ? -11.506 -4.665 -4.047 1.00 83.94 95 VAL A O 1
ATOM 774 N N . PRO A 1 96 ? -12.608 -3.901 -2.252 1.00 84.25 96 PRO A N 1
ATOM 775 C CA . PRO A 1 96 ? -13.226 -2.835 -3.027 1.00 84.25 96 PRO A CA 1
ATOM 776 C C . PRO A 1 96 ? -12.205 -1.783 -3.477 1.00 84.25 96 PRO A C 1
ATOM 778 O O . PRO A 1 96 ? -12.307 -1.321 -4.607 1.00 84.25 96 PRO A O 1
ATOM 781 N N . LEU A 1 97 ? -11.200 -1.462 -2.649 1.00 85.31 97 LEU A N 1
ATOM 782 C CA . LEU A 1 97 ? -10.115 -0.552 -3.035 1.00 85.31 97 LEU A CA 1
ATOM 783 C C . LEU A 1 97 ? -9.283 -1.151 -4.175 1.00 85.31 97 LEU A C 1
ATOM 785 O O . LEU A 1 97 ? -9.026 -0.477 -5.163 1.00 85.31 97 LEU A O 1
ATOM 789 N N . ALA A 1 98 ? -8.908 -2.426 -4.064 1.00 84.12 98 ALA A N 1
ATOM 790 C CA . ALA A 1 98 ? -8.142 -3.125 -5.085 1.00 84.12 98 ALA A CA 1
ATOM 791 C C . ALA A 1 98 ? -8.887 -3.173 -6.429 1.00 84.12 98 ALA A C 1
ATOM 793 O O . ALA A 1 98 ? -8.298 -2.860 -7.459 1.00 84.12 98 ALA A O 1
ATOM 794 N N . ASN A 1 99 ? -10.191 -3.471 -6.416 1.00 85.06 99 ASN A N 1
ATOM 795 C CA . ASN A 1 99 ? -11.025 -3.449 -7.620 1.00 85.06 99 ASN A CA 1
ATOM 796 C C . ASN A 1 99 ? -11.105 -2.055 -8.257 1.00 85.06 99 ASN A C 1
ATOM 798 O O . ASN A 1 99 ? -11.052 -1.953 -9.479 1.00 85.06 99 ASN A O 1
ATOM 802 N N . GLU A 1 100 ? -11.222 -0.998 -7.447 1.00 83.69 100 GLU A N 1
ATOM 803 C CA . GLU A 1 100 ? -11.299 0.387 -7.933 1.00 83.69 100 GLU A CA 1
ATOM 804 C C . GLU A 1 100 ? -10.041 0.786 -8.717 1.00 83.69 100 GLU A C 1
ATOM 806 O O . GLU A 1 100 ? -10.126 1.474 -9.731 1.00 83.69 100 GLU A O 1
ATOM 811 N N . ILE A 1 101 ? -8.869 0.317 -8.277 1.00 81.69 101 ILE A N 1
ATOM 812 C CA . ILE A 1 101 ? -7.577 0.699 -8.865 1.00 81.69 101 ILE A CA 1
ATOM 813 C C . ILE A 1 101 ? -6.985 -0.369 -9.800 1.00 81.69 101 ILE A C 1
ATOM 815 O O . ILE A 1 101 ? -5.827 -0.257 -10.206 1.00 81.69 101 ILE A O 1
ATOM 819 N N . GLY A 1 102 ? -7.753 -1.412 -10.130 1.00 82.69 102 GLY A N 1
ATOM 820 C CA . GLY A 1 102 ? -7.321 -2.484 -11.034 1.00 82.69 102 GLY A CA 1
ATOM 821 C C . GLY A 1 102 ? -6.196 -3.358 -10.470 1.00 82.69 102 GLY A C 1
ATOM 822 O O . GLY A 1 102 ? -5.340 -3.823 -11.222 1.00 82.69 102 GLY A O 1
ATOM 823 N N . VAL A 1 103 ? -6.163 -3.557 -9.149 1.00 83.75 103 VAL A N 1
ATOM 824 C CA . VAL A 1 103 ? -5.229 -4.462 -8.468 1.00 83.75 103 VAL A CA 1
ATOM 825 C C . VAL A 1 103 ? -5.877 -5.823 -8.237 1.00 83.75 103 VAL A C 1
ATOM 827 O O . VAL A 1 103 ? -6.927 -5.951 -7.611 1.00 83.75 103 VAL A O 1
ATOM 830 N N . ILE A 1 104 ? -5.197 -6.869 -8.691 1.00 82.00 104 ILE A N 1
ATOM 831 C CA . ILE A 1 104 ? -5.521 -8.260 -8.399 1.00 82.00 104 ILE A CA 1
ATOM 832 C C . ILE A 1 104 ? -4.855 -8.622 -7.076 1.00 82.00 104 ILE A C 1
ATOM 834 O O . ILE A 1 104 ? -3.627 -8.723 -7.009 1.00 82.00 104 ILE A O 1
ATOM 838 N N . LEU A 1 105 ? -5.662 -8.827 -6.033 1.00 76.31 105 LEU A N 1
ATOM 839 C CA . LEU A 1 105 ? -5.156 -9.290 -4.746 1.00 76.31 105 LEU A CA 1
ATOM 840 C C . LEU A 1 105 ? -4.730 -10.761 -4.829 1.00 76.31 105 LEU A C 1
ATOM 842 O O . LEU A 1 105 ? -5.474 -11.615 -5.310 1.00 76.31 105 LEU A O 1
ATOM 846 N N . MET A 1 106 ? -3.540 -11.057 -4.329 1.00 67.81 106 MET A N 1
ATOM 847 C CA . MET A 1 106 ? -3.045 -12.404 -4.105 1.00 67.81 106 MET A CA 1
ATOM 848 C C . MET A 1 106 ? -3.087 -12.702 -2.616 1.00 67.81 106 MET A C 1
ATOM 850 O O . MET A 1 106 ? -2.649 -11.900 -1.793 1.00 67.81 106 MET A O 1
ATOM 854 N N . GLU A 1 107 ? -3.574 -13.882 -2.264 1.00 54.66 107 GLU A N 1
ATOM 855 C CA . GLU A 1 107 ? -3.543 -14.343 -0.885 1.00 54.66 107 GLU A CA 1
ATOM 856 C C . GLU A 1 107 ? -2.114 -14.795 -0.535 1.00 54.66 107 GLU A C 1
ATOM 858 O O . GLU A 1 107 ? -1.729 -15.947 -0.738 1.00 54.66 107 GLU A O 1
ATOM 863 N N . THR A 1 108 ? -1.281 -13.870 -0.062 1.00 51.16 108 THR A N 1
ATOM 864 C CA . THR A 1 108 ? 0.046 -14.199 0.471 1.00 51.16 108 THR A CA 1
ATOM 865 C C . THR A 1 108 ? -0.072 -14.628 1.927 1.00 51.16 108 THR A C 1
ATOM 867 O O . THR A 1 108 ? -0.153 -13.801 2.829 1.00 51.16 108 THR A O 1
ATOM 870 N N . HIS A 1 109 ? -0.049 -15.940 2.157 1.00 44.69 109 HIS A N 1
ATOM 871 C CA . HIS A 1 109 ? 0.232 -16.518 3.470 1.00 44.69 109 HIS A CA 1
ATOM 872 C C . HIS A 1 109 ? 1.753 -16.510 3.662 1.00 44.69 109 HIS A C 1
ATOM 874 O O . HIS A 1 109 ? 2.427 -17.421 3.179 1.00 44.69 109 HIS A O 1
ATOM 880 N N . LEU A 1 110 ? 2.325 -15.485 4.304 1.00 45.62 110 LEU A N 1
ATOM 881 C CA . LEU A 1 110 ? 3.698 -15.616 4.801 1.00 45.62 110 LEU A CA 1
ATOM 882 C C . LEU A 1 110 ? 3.670 -16.383 6.127 1.00 45.62 110 LEU A C 1
ATOM 884 O O . LEU A 1 110 ? 2.806 -16.117 6.967 1.00 45.62 110 LEU A O 1
ATOM 888 N N . PRO A 1 111 ? 4.597 -17.329 6.343 1.00 39.12 111 PRO A N 1
ATOM 889 C CA . PRO A 1 111 ? 4.847 -17.814 7.686 1.00 39.12 111 PRO A CA 1
ATOM 890 C C . PRO A 1 111 ? 5.259 -16.608 8.535 1.00 39.12 111 PRO A C 1
ATOM 892 O O . PRO A 1 111 ? 6.226 -15.929 8.202 1.00 39.12 111 PRO A O 1
ATOM 895 N N . ILE A 1 112 ? 4.512 -16.336 9.606 1.00 43.06 112 ILE A N 1
ATOM 896 C CA . ILE A 1 112 ? 4.970 -15.439 10.671 1.00 43.06 112 ILE A CA 1
ATOM 897 C C . ILE A 1 112 ? 6.339 -15.989 11.094 1.00 43.06 112 ILE A C 1
ATOM 899 O O . ILE A 1 112 ? 6.388 -17.175 11.451 1.00 43.06 112 ILE A O 1
ATOM 903 N N . PRO A 1 113 ? 7.439 -15.218 11.004 1.00 41.00 113 PRO A N 1
ATOM 904 C CA . PRO A 1 113 ? 8.709 -15.656 11.553 1.00 41.00 113 PRO A CA 1
ATOM 905 C C . PRO A 1 113 ? 8.451 -16.012 13.012 1.00 41.00 113 PRO A C 1
ATOM 907 O O . PRO A 1 113 ? 8.008 -15.176 13.798 1.00 41.00 113 PRO A O 1
ATOM 910 N N . ALA A 1 114 ? 8.626 -17.283 13.365 1.00 39.78 114 ALA A N 1
ATOM 911 C CA . ALA A 1 114 ? 8.647 -17.639 14.768 1.00 39.78 114 ALA A CA 1
ATOM 912 C C . ALA A 1 114 ? 9.830 -16.886 15.378 1.00 39.78 114 ALA A C 1
ATOM 914 O O . ALA A 1 114 ? 10.916 -16.904 14.794 1.00 39.78 114 ALA A O 1
ATOM 915 N N . ASP A 1 115 ? 9.618 -16.220 16.512 1.00 38.09 115 ASP A N 1
ATOM 916 C CA . ASP A 1 115 ? 10.694 -15.583 17.269 1.00 38.09 115 ASP A CA 1
ATOM 917 C C . ASP A 1 115 ? 11.912 -16.524 17.340 1.00 38.09 115 ASP A C 1
ATOM 919 O O . ASP A 1 115 ? 11.855 -17.560 18.010 1.00 38.09 115 ASP A O 1
ATOM 923 N N . GLY A 1 116 ? 13.009 -16.179 16.653 1.00 42.19 116 GLY A N 1
ATOM 924 C CA . GLY A 1 116 ? 14.304 -16.831 16.867 1.00 42.19 116 GLY A CA 1
ATOM 925 C C . GLY A 1 116 ? 15.109 -17.347 15.672 1.00 42.19 116 GLY A C 1
ATOM 926 O O . GLY A 1 116 ? 16.178 -17.891 15.937 1.00 42.19 116 GLY A O 1
ATOM 927 N N . ASP A 1 117 ? 14.704 -17.165 14.415 1.00 43.19 117 ASP A N 1
ATOM 928 C CA . ASP A 1 117 ? 15.564 -17.543 13.277 1.00 43.19 117 ASP A CA 1
ATOM 929 C C . ASP A 1 117 ? 16.313 -16.320 12.710 1.00 43.19 117 ASP A C 1
ATOM 931 O O . ASP A 1 117 ? 15.851 -15.645 11.791 1.00 43.19 117 ASP A O 1
ATOM 935 N N . LEU A 1 118 ? 17.474 -16.036 13.322 1.00 41.41 118 LEU A N 1
ATOM 936 C CA . LEU A 1 118 ? 18.549 -15.177 12.794 1.00 41.41 118 LEU A CA 1
ATOM 937 C C . LEU A 1 118 ? 19.413 -15.924 11.768 1.00 41.41 118 LEU A C 1
ATOM 939 O O . LEU A 1 118 ? 19.763 -17.097 12.041 1.00 41.41 118 LEU A O 1
#